Protein AF-A0A2N1PDT5-F1 (afdb_monomer_lite)

Secondary structure (DSSP, 8-state):
-PPP-EEE--TT--HHHHHHHHHHSTT-EEEEEHHHHHHTT--HHHHHHHHTTTEEEEEE-EE-TTS-EE-TTTSSS-HHHHHHHHHHTT--SEEEE--THHHHHHHHGGGT----S--S----HHHHHHHHHHHHHHT--TT----HHHHHHHHHHHHHHHT--

Radius of gyration: 18.69 Å; chains: 1; bounding box: 40×31×58 Å

Structure (mmCIF, N/CA/C/O backbone):
data_AF-A0A2N1PDT5-F1
#
_entry.id   AF-A0A2N1PDT5-F1
#
loop_
_atom_site.group_PDB
_atom_site.id
_atom_site.type_symbol
_atom_site.label_atom_id
_atom_site.label_alt_id
_atom_site.label_comp_id
_atom_site.label_asym_id
_atom_site.label_entity_id
_atom_site.label_seq_id
_atom_site.pdbx_PDB_ins_code
_atom_site.Cartn_x
_atom_site.Cartn_y
_atom_site.Cartn_z
_atom_site.occupancy
_atom_site.B_iso_or_equiv
_atom_site.auth_seq_id
_atom_site.auth_comp_id
_atom_site.auth_asym_id
_atom_site.auth_atom_id
_atom_site.pdbx_PDB_model_num
ATOM 1 N N . LYS A 1 1 ? -23.016 -18.198 16.385 1.00 43.78 1 LYS A N 1
ATOM 2 C CA . LYS A 1 1 ? -21.985 -17.720 15.432 1.00 43.78 1 LYS A CA 1
ATOM 3 C C . LYS A 1 1 ? -22.060 -16.201 15.403 1.00 43.78 1 LYS A C 1
ATOM 5 O O . LYS A 1 1 ? -23.123 -15.692 15.076 1.00 43.78 1 LYS A O 1
ATOM 10 N N . SER A 1 2 ? -21.008 -15.501 15.818 1.00 56.62 2 SER A N 1
ATOM 11 C CA . SER A 1 2 ? -20.867 -14.064 15.566 1.00 56.62 2 SER A CA 1
ATOM 12 C C . SER A 1 2 ? -20.359 -13.880 14.137 1.00 56.62 2 SER A C 1
ATOM 14 O O . SER A 1 2 ? -19.508 -14.645 13.689 1.00 56.62 2 SER A O 1
ATOM 16 N N . PHE A 1 3 ? -20.925 -12.924 13.409 1.00 55.72 3 PHE A N 1
ATOM 17 C CA . PHE A 1 3 ? -20.419 -12.514 12.104 1.00 55.72 3 PHE A CA 1
ATOM 18 C C . PHE A 1 3 ? -19.557 -11.272 12.306 1.00 55.72 3 PHE A C 1
ATOM 20 O O . PHE A 1 3 ? -19.991 -10.341 12.985 1.00 55.72 3 PHE A O 1
ATOM 27 N N . ASP A 1 4 ? -18.365 -11.253 11.715 1.00 67.25 4 ASP A N 1
ATOM 28 C CA . ASP A 1 4 ? -17.518 -10.064 11.704 1.00 67.25 4 ASP A CA 1
ATOM 29 C C . ASP A 1 4 ? -17.881 -9.198 10.496 1.00 67.25 4 ASP A C 1
ATOM 31 O O . ASP A 1 4 ? -17.843 -9.643 9.348 1.00 67.25 4 ASP A O 1
ATOM 35 N N . LEU A 1 5 ? -18.267 -7.948 10.759 1.00 68.75 5 LEU A N 1
ATOM 36 C CA . LEU A 1 5 ? -18.600 -6.976 9.724 1.00 68.75 5 LEU A CA 1
ATOM 37 C C . LEU A 1 5 ? -17.359 -6.147 9.384 1.00 68.75 5 LEU A C 1
ATOM 39 O O . LEU A 1 5 ? -16.941 -5.281 10.157 1.00 68.75 5 LEU A O 1
ATOM 43 N N . ILE A 1 6 ? -16.789 -6.407 8.209 1.00 77.00 6 ILE A N 1
ATOM 44 C CA . ILE A 1 6 ? -15.639 -5.672 7.682 1.00 77.00 6 ILE A CA 1
ATOM 45 C C . ILE A 1 6 ? -16.108 -4.794 6.524 1.00 77.00 6 ILE A C 1
ATOM 47 O O . ILE A 1 6 ? -16.541 -5.284 5.482 1.00 77.00 6 ILE A O 1
ATOM 51 N N . PHE A 1 7 ? -15.987 -3.481 6.685 1.00 75.50 7 PHE A N 1
ATOM 52 C CA . PHE A 1 7 ? -16.288 -2.530 5.627 1.00 75.50 7 PHE A CA 1
ATOM 53 C C . PHE A 1 7 ? -15.097 -2.403 4.680 1.00 75.50 7 PHE A C 1
ATOM 55 O O . PHE A 1 7 ? -13.996 -1.992 5.069 1.00 75.50 7 PHE A O 1
ATOM 62 N N . LYS A 1 8 ? -15.350 -2.673 3.399 1.00 69.38 8 LYS A N 1
ATOM 63 C CA . LYS A 1 8 ? -14.529 -2.118 2.326 1.00 69.38 8 LYS A CA 1
ATOM 64 C C . LYS A 1 8 ? -14.855 -0.629 2.248 1.00 69.38 8 LYS A C 1
ATOM 66 O O . LYS A 1 8 ? -15.991 -0.261 1.958 1.00 69.38 8 LYS A O 1
ATOM 71 N N . VAL A 1 9 ? -13.886 0.219 2.579 1.00 67.56 9 VAL A N 1
ATOM 72 C CA . VAL A 1 9 ? -14.084 1.674 2.581 1.00 67.56 9 VAL A CA 1
ATOM 73 C C . VAL A 1 9 ? -14.510 2.120 1.183 1.00 67.56 9 VAL A C 1
ATOM 75 O O . VAL A 1 9 ? -13.864 1.772 0.194 1.00 67.56 9 VAL A O 1
ATOM 78 N N . ASN A 1 10 ? -15.614 2.865 1.102 1.00 68.69 10 ASN A N 1
ATOM 79 C CA . ASN A 1 10 ? -16.066 3.435 -0.158 1.00 68.69 10 ASN A CA 1
ATOM 80 C C . ASN A 1 10 ? -15.025 4.472 -0.640 1.00 68.69 10 ASN A C 1
ATOM 82 O O . ASN A 1 10 ? -14.581 5.288 0.175 1.00 68.69 10 ASN A O 1
ATOM 86 N N . PRO A 1 11 ? -14.641 4.461 -1.932 1.00 65.75 11 PRO A N 1
ATOM 87 C CA . PRO A 1 11 ? -13.721 5.429 -2.526 1.00 65.75 11 PRO A CA 1
ATOM 88 C C . PRO A 1 11 ? -14.040 6.895 -2.270 1.00 65.75 11 PRO A C 1
ATOM 90 O O . PRO A 1 11 ? -13.123 7.691 -2.387 1.00 65.75 11 PRO A O 1
ATOM 93 N N . ASP A 1 12 ? -15.271 7.252 -1.915 1.00 71.44 12 ASP A N 1
ATOM 94 C CA . ASP A 1 12 ? -15.697 8.631 -1.669 1.00 71.44 12 ASP A CA 1
ATOM 95 C C . ASP A 1 12 ? -15.669 9.019 -0.179 1.00 71.44 12 ASP A C 1
ATOM 97 O O . ASP A 1 12 ? -15.921 10.172 0.191 1.00 71.44 12 ASP A O 1
ATOM 101 N N . TYR A 1 13 ? -15.353 8.079 0.718 1.00 73.94 13 TYR A N 1
ATOM 102 C CA . TYR A 1 13 ? -15.366 8.329 2.157 1.00 73.94 13 TYR A CA 1
ATOM 103 C C . TYR A 1 13 ? -14.127 9.101 2.592 1.00 73.94 13 TYR A C 1
ATOM 105 O O . TYR A 1 13 ? -13.057 8.550 2.855 1.00 73.94 13 TYR A O 1
ATOM 113 N N . LYS A 1 14 ? -14.303 10.413 2.752 1.00 81.38 14 LYS A N 1
ATOM 114 C CA . LYS A 1 14 ? -13.321 11.260 3.433 1.00 81.38 14 LYS A CA 1
ATOM 115 C C . LYS A 1 14 ? -13.078 10.751 4.865 1.00 81.38 14 LYS A C 1
ATOM 117 O O . LYS A 1 14 ? -13.998 10.213 5.485 1.00 81.38 14 LYS A O 1
ATOM 122 N N . PRO A 1 15 ? -11.897 11.005 5.459 1.00 81.56 15 PRO A N 1
ATOM 123 C CA . PRO A 1 15 ? -11.554 10.497 6.793 1.00 81.56 15 PRO A CA 1
ATOM 124 C C . PRO A 1 15 ? -12.569 10.831 7.899 1.00 81.56 15 PRO A C 1
ATOM 126 O O . PRO A 1 15 ? -12.750 10.041 8.821 1.00 81.56 15 PRO A O 1
ATOM 129 N N . GLY A 1 16 ? -13.271 11.967 7.795 1.00 84.94 16 GLY A N 1
ATOM 130 C CA . GLY A 1 16 ? -14.336 12.341 8.733 1.00 84.94 16 GLY A CA 1
ATOM 131 C C . GLY A 1 16 ? -15.545 11.397 8.712 1.00 84.94 16 GLY A C 1
ATOM 132 O O . GLY A 1 16 ? -16.098 11.100 9.767 1.00 84.94 16 GLY A O 1
ATOM 133 N N . VAL A 1 17 ? -15.911 10.859 7.543 1.00 87.12 17 VAL A N 1
ATOM 134 C CA . VAL A 1 17 ? -16.990 9.862 7.413 1.00 87.12 17 VAL A CA 1
ATOM 135 C C . VAL A 1 17 ? -16.584 8.561 8.101 1.00 87.12 17 VAL A C 1
ATOM 137 O O . VAL A 1 17 ? -17.367 7.977 8.841 1.00 87.12 17 VAL A O 1
ATOM 140 N N . ILE A 1 18 ? -15.329 8.143 7.928 1.00 87.56 18 ILE A N 1
ATOM 141 C CA . ILE A 1 18 ? -14.795 6.942 8.580 1.00 87.56 18 ILE A CA 1
ATOM 142 C C . ILE A 1 18 ? -14.807 7.104 10.106 1.00 87.56 18 ILE A C 1
ATOM 144 O O . ILE A 1 18 ? -15.252 6.205 10.815 1.00 87.56 18 ILE A O 1
ATOM 148 N N . ALA A 1 19 ? -14.381 8.265 10.614 1.00 89.06 19 ALA A N 1
ATOM 149 C CA . ALA A 1 19 ? -14.439 8.570 12.043 1.00 89.06 19 ALA A CA 1
ATOM 150 C C . ALA A 1 19 ? -15.878 8.535 12.585 1.00 89.06 19 ALA A C 1
ATOM 152 O O . ALA A 1 19 ? -16.121 7.978 13.655 1.00 89.06 19 ALA A O 1
ATOM 153 N N . TYR A 1 20 ? -16.840 9.079 11.833 1.00 91.19 20 TYR A N 1
ATOM 154 C CA . TYR A 1 20 ? -18.255 9.004 12.185 1.00 91.19 20 TYR A CA 1
ATOM 155 C C . TYR A 1 20 ? -18.738 7.549 12.283 1.00 91.19 20 TYR A C 1
ATOM 157 O O . TYR A 1 20 ? -19.316 7.176 13.300 1.00 91.19 20 TYR A O 1
ATOM 165 N N . LEU A 1 21 ? -18.435 6.703 11.292 1.00 89.12 21 LEU A N 1
ATOM 166 C CA . LEU A 1 21 ? -18.825 5.286 11.305 1.00 89.12 21 LEU A CA 1
ATOM 167 C C . LEU A 1 21 ? -18.213 4.516 12.482 1.00 89.12 21 LEU A C 1
ATOM 169 O O . LEU A 1 21 ? -18.918 3.736 13.119 1.00 89.12 21 LEU A O 1
ATOM 173 N N . ILE A 1 22 ? -16.941 4.770 12.814 1.00 90.00 22 ILE A N 1
ATOM 174 C CA . ILE A 1 22 ? -16.280 4.194 14.001 1.00 90.00 22 ILE A CA 1
ATOM 175 C C . ILE A 1 22 ? -17.040 4.551 15.284 1.00 90.00 22 ILE A C 1
ATOM 177 O O . ILE A 1 22 ? -17.192 3.704 16.163 1.00 90.00 22 ILE A O 1
ATOM 181 N N . ASN A 1 23 ? -17.533 5.787 15.386 1.00 91.25 23 ASN A N 1
ATOM 182 C CA . ASN A 1 23 ? -18.267 6.252 16.561 1.00 91.25 23 ASN A CA 1
ATOM 183 C C . ASN A 1 23 ? -19.694 5.689 16.636 1.00 91.25 23 ASN A C 1
ATOM 185 O O . ASN A 1 23 ? -20.186 5.446 17.735 1.00 91.25 23 ASN A O 1
ATOM 189 N N . GLN A 1 24 ? -20.363 5.502 15.494 1.00 92.69 24 GLN A 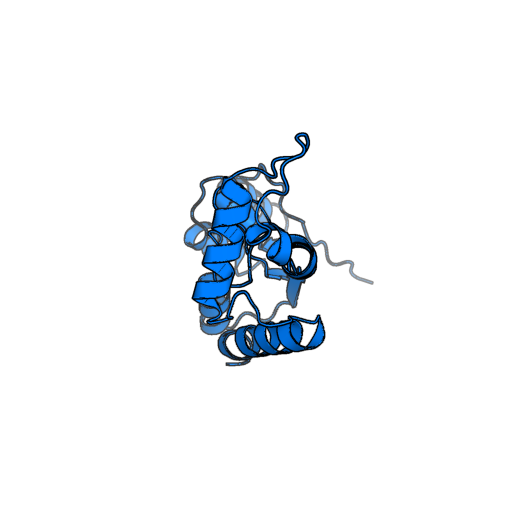N 1
ATOM 190 C CA . GLN A 1 24 ? -21.755 5.037 15.455 1.00 92.69 24 GLN A CA 1
ATOM 191 C C . GLN A 1 24 ? -21.891 3.512 15.535 1.00 92.69 24 GLN A C 1
ATOM 193 O O . GLN A 1 24 ? -22.870 3.011 16.084 1.00 92.69 24 GLN A O 1
ATOM 198 N N . ILE A 1 25 ? -20.928 2.758 14.998 1.00 88.75 25 ILE A N 1
ATOM 199 C CA . ILE A 1 25 ? -21.030 1.302 14.859 1.00 88.75 25 ILE A CA 1
ATOM 200 C C . ILE A 1 25 ? -19.996 0.637 15.770 1.00 88.75 25 ILE A C 1
ATOM 202 O O . ILE A 1 25 ? -18.812 0.532 15.443 1.00 88.75 25 ILE A O 1
ATOM 206 N N . LYS A 1 26 ? -20.442 0.155 16.936 1.00 86.44 26 LYS A N 1
ATOM 207 C CA . LYS A 1 26 ? -19.560 -0.542 17.883 1.00 86.44 26 LYS A CA 1
ATOM 208 C C . LYS A 1 26 ? -18.940 -1.780 17.236 1.00 86.44 26 LYS A C 1
ATOM 210 O O . LYS A 1 26 ? -19.638 -2.601 16.654 1.00 86.44 26 LYS A O 1
ATOM 215 N N . GLY A 1 27 ? -17.624 -1.919 17.381 1.00 85.56 27 GLY A N 1
ATOM 216 C CA . GLY A 1 27 ? -16.883 -3.080 16.882 1.00 85.56 27 GLY A CA 1
ATOM 217 C C . GLY A 1 27 ? -16.656 -3.097 15.369 1.00 85.56 27 GLY A C 1
ATOM 218 O O . GLY A 1 27 ? -16.131 -4.086 14.870 1.00 85.56 27 GLY A O 1
ATOM 219 N N . VAL A 1 28 ? -17.002 -2.026 14.643 1.00 88.38 28 VAL A N 1
ATOM 220 C CA . VAL A 1 28 ? -16.787 -1.963 13.194 1.00 88.38 28 VAL A CA 1
ATOM 221 C C . VAL A 1 28 ? -15.319 -2.174 12.828 1.00 88.38 28 VAL A C 1
ATOM 223 O O . VAL A 1 28 ? -14.414 -1.618 13.465 1.00 88.38 28 VAL A O 1
ATOM 226 N N . LYS A 1 29 ? -15.095 -2.969 11.781 1.00 90.94 29 LYS A N 1
ATOM 227 C CA . LYS A 1 29 ? -13.778 -3.257 11.224 1.00 90.94 29 LYS A CA 1
ATOM 228 C C . LYS A 1 29 ? -13.671 -2.763 9.787 1.00 90.94 29 LYS A C 1
ATOM 230 O O . LYS A 1 29 ? -14.661 -2.722 9.062 1.00 90.94 29 LYS A O 1
ATOM 235 N N . PHE A 1 30 ? -12.465 -2.400 9.369 1.00 90.00 30 PHE A N 1
ATOM 236 C CA . PHE A 1 30 ? -12.189 -1.864 8.040 1.00 90.00 30 PHE A CA 1
ATOM 237 C C . PHE A 1 30 ? -10.988 -2.534 7.389 1.00 90.00 30 PHE A C 1
ATOM 239 O O . PHE A 1 30 ? -10.030 -2.933 8.061 1.00 90.00 30 PHE A O 1
ATOM 246 N N . ILE A 1 31 ? -11.016 -2.545 6.059 1.00 91.19 31 ILE A N 1
ATOM 247 C CA . ILE A 1 31 ? -9.822 -2.737 5.243 1.00 91.19 31 ILE A CA 1
ATOM 248 C C . ILE A 1 31 ? -9.207 -1.362 4.973 1.00 91.19 31 ILE A C 1
ATOM 250 O O . ILE A 1 31 ? -9.856 -0.485 4.401 1.00 91.19 31 ILE A O 1
ATOM 254 N N . PHE A 1 32 ? -7.963 -1.159 5.402 1.00 90.75 32 PHE A N 1
ATOM 255 C CA . PHE A 1 32 ? -7.200 0.040 5.079 1.00 90.75 32 PHE A CA 1
ATOM 256 C C . PHE A 1 32 ? -6.590 -0.079 3.682 1.00 90.75 32 PHE A C 1
ATOM 258 O O . PHE A 1 32 ? -5.904 -1.053 3.384 1.00 90.75 32 PHE A O 1
ATOM 265 N N . ASP A 1 33 ? -6.790 0.941 2.854 1.00 90.31 33 ASP A N 1
ATOM 266 C CA . ASP A 1 33 ? -6.247 1.011 1.502 1.00 90.31 33 ASP A CA 1
ATOM 267 C C . ASP A 1 33 ? -5.536 2.358 1.295 1.00 90.31 33 ASP A C 1
ATOM 269 O O . ASP A 1 33 ? -6.166 3.415 1.214 1.00 90.31 33 ASP A O 1
ATOM 273 N N . ALA A 1 34 ? -4.203 2.327 1.219 1.00 88.69 34 ALA A N 1
ATOM 274 C 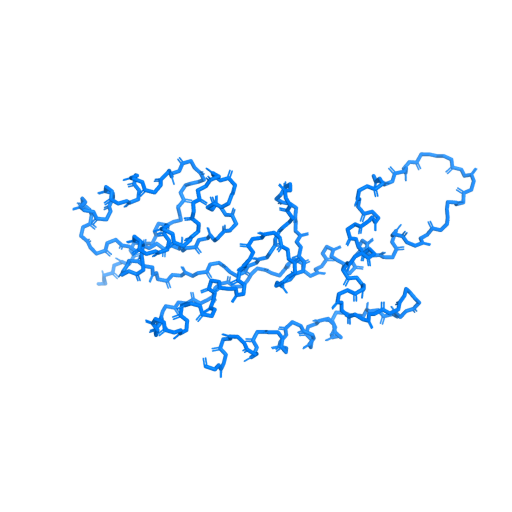CA . ALA A 1 34 ? -3.394 3.528 1.028 1.00 88.69 34 ALA A CA 1
ATOM 275 C C . ALA A 1 34 ? -3.595 4.173 -0.356 1.00 88.69 34 ALA A C 1
ATOM 277 O O . ALA A 1 34 ? -3.558 5.403 -0.463 1.00 88.69 34 ALA A O 1
ATOM 278 N N . GLY A 1 35 ? -3.809 3.364 -1.399 1.00 87.31 35 GLY A N 1
ATOM 279 C CA . GLY A 1 35 ? -4.044 3.840 -2.762 1.00 87.31 35 GLY A CA 1
ATOM 280 C C . GLY A 1 35 ? -5.352 4.617 -2.855 1.00 87.31 35 GLY A C 1
ATOM 281 O O . GLY A 1 35 ? -5.371 5.746 -3.352 1.00 87.31 35 GLY A O 1
ATOM 282 N N . LEU A 1 36 ? -6.409 4.089 -2.237 1.00 86.62 36 LEU A N 1
ATOM 283 C CA . LEU A 1 36 ? -7.707 4.755 -2.143 1.00 86.62 36 LEU A CA 1
ATOM 284 C C . LEU A 1 36 ? -7.618 6.111 -1.431 1.00 86.62 36 LEU A C 1
ATOM 286 O O . LEU A 1 36 ? -8.150 7.116 -1.906 1.00 86.62 36 LEU A O 1
ATOM 290 N N . VAL A 1 37 ? -6.893 6.164 -0.310 1.00 87.44 37 VAL A N 1
ATOM 291 C CA . VAL A 1 37 ? -6.708 7.408 0.450 1.00 87.44 37 VAL A CA 1
ATOM 292 C C . VAL A 1 37 ? -5.965 8.462 -0.377 1.00 87.44 37 VAL A C 1
ATOM 294 O O . VAL A 1 37 ? -6.317 9.645 -0.328 1.00 87.44 37 VAL A O 1
ATOM 297 N N . LYS A 1 38 ? -4.979 8.052 -1.186 1.00 86.75 38 LYS A N 1
ATOM 298 C CA . LYS A 1 38 ? -4.294 8.969 -2.110 1.00 86.75 38 LYS A CA 1
ATOM 299 C C . LYS A 1 38 ? -5.187 9.431 -3.254 1.00 86.75 38 LYS A C 1
ATOM 301 O O . LYS A 1 38 ? -5.148 10.617 -3.581 1.00 86.75 38 LYS A O 1
ATOM 306 N N . LYS A 1 39 ? -6.024 8.552 -3.812 1.00 83.88 39 LYS A N 1
ATOM 307 C CA . LYS A 1 39 ? -7.023 8.913 -4.834 1.00 83.88 39 LYS A CA 1
ATOM 308 C C . LYS A 1 39 ? -7.972 10.006 -4.332 1.00 83.88 39 LYS A C 1
ATOM 310 O O . LYS A 1 39 ? -8.280 10.945 -5.060 1.00 83.88 39 LYS A O 1
ATOM 315 N N . LEU A 1 40 ? -8.335 9.943 -3.053 1.00 84.88 40 LEU A N 1
ATOM 316 C CA . LEU A 1 40 ? -9.131 10.955 -2.353 1.00 84.88 40 LEU A CA 1
ATOM 317 C C . LEU A 1 40 ? -8.391 12.263 -2.028 1.00 84.88 40 LEU A C 1
ATOM 319 O O . LEU A 1 40 ? -8.976 13.156 -1.413 1.00 84.88 40 LEU A O 1
ATOM 323 N N . LYS A 1 41 ? -7.109 12.390 -2.398 1.00 85.81 41 LYS A N 1
ATOM 324 C CA . LYS A 1 41 ? -6.226 13.507 -2.015 1.00 85.81 41 LYS A CA 1
ATOM 325 C C . LYS A 1 41 ? -6.164 13.722 -0.494 1.00 85.81 41 LYS A C 1
ATOM 327 O O . LYS A 1 41 ? -5.967 14.841 -0.025 1.00 85.81 41 LYS A O 1
ATOM 332 N N . ALA A 1 42 ? -6.331 12.652 0.284 1.00 85.75 42 ALA A N 1
ATOM 333 C CA . ALA A 1 42 ? -6.267 12.685 1.737 1.00 85.75 42 ALA A CA 1
ATOM 334 C C . ALA A 1 42 ? -4.894 12.220 2.252 1.00 85.75 42 ALA A C 1
ATOM 336 O O . ALA A 1 42 ? -4.137 11.518 1.580 1.00 85.75 42 ALA A O 1
ATOM 337 N N . SER A 1 43 ? -4.560 12.611 3.484 1.00 86.94 43 SER A N 1
ATOM 338 C CA . SER A 1 43 ? -3.333 12.157 4.143 1.00 86.94 43 SER A CA 1
ATOM 339 C C . SER A 1 43 ? -3.460 10.688 4.556 1.00 86.94 43 SER A C 1
ATOM 341 O O . SER A 1 43 ? -4.263 10.349 5.433 1.00 86.94 43 SER A O 1
ATOM 343 N N . VAL A 1 44 ? -2.627 9.826 3.966 1.00 88.38 44 VAL A N 1
ATOM 344 C CA . VAL A 1 44 ? -2.511 8.396 4.310 1.00 88.38 44 VAL A CA 1
ATOM 345 C C . VAL A 1 44 ? -2.218 8.221 5.799 1.00 88.38 44 VAL A C 1
ATOM 347 O O . VAL A 1 44 ? -2.910 7.474 6.487 1.00 88.38 44 VAL A O 1
ATOM 350 N N . THR A 1 45 ? -1.262 8.983 6.333 1.00 87.12 45 THR A N 1
ATOM 351 C CA . THR A 1 45 ? -0.862 8.925 7.747 1.00 87.12 45 THR A CA 1
ATOM 352 C C . THR A 1 45 ? -1.988 9.326 8.695 1.00 87.12 45 THR A C 1
ATOM 354 O O . THR A 1 45 ? -2.186 8.675 9.724 1.00 87.12 45 THR A O 1
ATOM 357 N N . THR A 1 46 ? -2.727 10.391 8.372 1.00 88.19 46 THR A N 1
ATOM 358 C CA . THR A 1 46 ? -3.850 10.857 9.200 1.00 88.19 46 THR A CA 1
ATOM 359 C C . THR A 1 46 ? -4.988 9.845 9.176 1.00 88.19 46 THR A C 1
ATOM 361 O O . THR A 1 46 ? -5.497 9.472 10.230 1.00 88.19 46 THR A O 1
ATOM 364 N N . THR A 1 47 ? -5.335 9.349 7.989 1.00 89.50 47 THR A N 1
ATOM 365 C CA . THR A 1 47 ? -6.416 8.372 7.812 1.00 89.50 47 THR A CA 1
ATOM 366 C C . THR A 1 47 ? -6.098 7.066 8.531 1.00 89.50 47 THR A C 1
ATOM 368 O O . THR A 1 47 ? -6.918 6.565 9.296 1.00 89.50 47 THR A O 1
ATOM 371 N N . TYR A 1 48 ? -4.867 6.569 8.397 1.00 89.94 48 TYR A N 1
ATOM 372 C CA . TYR A 1 48 ? -4.416 5.393 9.134 1.00 89.94 48 TYR A CA 1
ATOM 373 C C . TYR A 1 48 ? -4.488 5.602 10.655 1.00 89.94 48 TYR A C 1
ATOM 375 O O . TYR A 1 48 ? -4.983 4.730 11.361 1.00 89.94 48 TYR A O 1
ATOM 383 N N . ARG A 1 49 ? -4.072 6.763 11.191 1.00 88.75 49 ARG A N 1
ATOM 384 C CA . ARG A 1 49 ? -4.187 7.038 12.640 1.00 88.75 49 ARG A CA 1
ATOM 385 C C . ARG A 1 49 ? -5.626 6.969 13.151 1.00 88.75 49 ARG A C 1
ATOM 387 O O . ARG A 1 49 ? -5.815 6.496 14.269 1.00 88.75 49 ARG A O 1
ATOM 394 N N . ILE A 1 50 ? -6.591 7.448 12.365 1.00 90.00 50 ILE A N 1
ATOM 395 C CA . ILE A 1 50 ? -8.023 7.383 12.695 1.00 90.00 50 ILE A CA 1
ATOM 396 C C . ILE A 1 50 ? -8.484 5.922 12.707 1.00 90.00 50 ILE A C 1
ATOM 398 O O . ILE A 1 50 ? -9.153 5.491 13.640 1.00 90.00 50 ILE A O 1
ATOM 402 N N . MET A 1 51 ? -8.079 5.150 11.698 1.00 90.44 51 MET A N 1
ATOM 403 C CA . MET A 1 51 ? -8.577 3.792 11.479 1.00 90.44 51 MET A CA 1
ATOM 404 C C . MET A 1 51 ? -7.868 2.709 12.290 1.00 90.44 51 MET A C 1
ATOM 406 O O . MET A 1 51 ? -8.460 1.661 12.502 1.00 90.44 51 MET A O 1
ATOM 410 N N . LYS A 1 52 ? -6.633 2.928 12.762 1.00 90.44 52 LYS A N 1
ATOM 411 C CA . LYS A 1 52 ? -5.727 1.854 13.220 1.00 90.44 52 LYS A CA 1
ATOM 412 C C . LYS A 1 52 ? -6.302 0.885 14.259 1.00 90.44 52 LYS A C 1
ATOM 414 O O . LYS A 1 52 ? -5.905 -0.271 14.279 1.00 90.44 52 LYS A O 1
ATOM 419 N N . LYS A 1 53 ? -7.208 1.337 15.136 1.00 91.44 53 LYS A N 1
ATOM 420 C CA . LYS A 1 53 ? -7.848 0.484 16.161 1.00 91.44 53 LYS A CA 1
ATOM 421 C C . LYS A 1 53 ? -8.980 -0.385 15.594 1.00 91.44 53 LYS A C 1
ATOM 423 O O . LYS A 1 53 ? -9.362 -1.378 16.203 1.00 91.44 53 LYS A O 1
ATOM 428 N N . ASN A 1 54 ? -9.493 -0.005 14.433 1.00 92.50 54 ASN A N 1
ATOM 429 C CA . ASN A 1 54 ? -10.599 -0.620 13.715 1.00 92.50 54 ASN A CA 1
ATOM 430 C C . ASN A 1 54 ? -10.137 -1.234 12.381 1.00 92.50 54 ASN A C 1
ATOM 432 O O . ASN A 1 54 ? -10.967 -1.685 11.603 1.00 92.50 54 ASN A O 1
ATOM 436 N N . THR A 1 55 ? -8.837 -1.259 12.084 1.00 91.75 55 THR A N 1
ATOM 437 C CA . THR A 1 55 ? -8.297 -1.918 10.890 1.00 91.75 55 THR A CA 1
ATOM 438 C C . THR A 1 55 ? -8.118 -3.411 11.159 1.00 91.75 55 THR A C 1
ATOM 440 O O . THR A 1 55 ? -7.436 -3.783 12.110 1.00 91.75 55 THR A O 1
ATOM 443 N N . GLU A 1 56 ? -8.715 -4.247 10.312 1.00 92.62 56 GLU A N 1
ATOM 444 C CA . GLU A 1 56 ? -8.600 -5.717 10.357 1.00 92.62 56 GLU A CA 1
ATOM 445 C C . GLU A 1 56 ? -7.849 -6.273 9.143 1.00 92.62 56 GLU A C 1
ATOM 447 O O . GLU A 1 56 ? -7.200 -7.314 9.220 1.00 92.62 56 GLU A O 1
ATOM 452 N N . GLY A 1 57 ? -7.915 -5.557 8.019 1.00 91.19 57 GLY A N 1
ATOM 453 C CA . GLY A 1 57 ? -7.193 -5.871 6.795 1.00 91.19 57 GLY A CA 1
ATOM 454 C C . GLY A 1 57 ? -6.447 -4.652 6.266 1.00 91.19 57 GLY A C 1
ATOM 455 O O . GLY A 1 57 ? -6.875 -3.516 6.467 1.00 91.19 57 GLY A O 1
ATOM 456 N N . VAL A 1 58 ? -5.347 -4.873 5.556 1.00 91.00 58 VAL A N 1
ATOM 457 C CA . VAL A 1 58 ? -4.604 -3.821 4.853 1.00 91.00 58 VAL A CA 1
ATOM 458 C C . VAL A 1 58 ? -4.349 -4.280 3.432 1.00 91.00 58 VAL A C 1
ATOM 460 O O . VAL A 1 58 ? -3.711 -5.311 3.239 1.00 91.00 58 VAL A O 1
ATOM 463 N N . MET A 1 59 ? -4.806 -3.507 2.450 1.00 91.00 59 MET A N 1
ATOM 464 C CA . MET A 1 59 ? -4.452 -3.732 1.053 1.00 91.00 59 MET A CA 1
ATOM 465 C C . MET A 1 59 ? -2.993 -3.344 0.829 1.00 91.00 59 MET A C 1
ATOM 467 O O . MET A 1 59 ? -2.596 -2.206 1.090 1.00 91.00 59 MET A O 1
ATOM 471 N N . ILE A 1 60 ? -2.206 -4.289 0.331 1.00 89.50 60 ILE A N 1
ATOM 472 C CA . ILE A 1 60 ? -0.828 -4.094 -0.090 1.00 89.50 60 ILE A CA 1
ATOM 473 C C . ILE A 1 60 ? -0.794 -4.153 -1.612 1.00 89.50 60 ILE A C 1
ATOM 475 O O . ILE A 1 60 ? -0.843 -5.226 -2.199 1.00 89.50 60 ILE A O 1
ATOM 479 N N . TYR A 1 61 ? -0.687 -2.989 -2.237 1.00 89.25 61 TYR A N 1
ATOM 480 C CA . TYR A 1 61 ? -0.383 -2.825 -3.653 1.00 89.25 61 TYR A CA 1
ATOM 481 C C . TYR A 1 61 ? 0.222 -1.444 -3.863 1.00 89.25 61 TYR A C 1
ATOM 483 O O . TYR A 1 61 ? 0.172 -0.591 -2.973 1.00 89.25 61 TYR A O 1
ATOM 491 N N . ASP A 1 62 ? 0.794 -1.220 -5.039 1.00 89.06 62 ASP A N 1
ATOM 492 C CA . ASP A 1 62 ? 1.256 0.099 -5.435 1.00 89.06 62 ASP A CA 1
ATOM 493 C C . ASP A 1 62 ? 0.662 0.505 -6.781 1.00 89.06 62 ASP A C 1
ATOM 495 O O . ASP A 1 62 ? 0.272 -0.334 -7.596 1.00 89.06 62 ASP A O 1
ATOM 499 N N . ALA A 1 63 ? 0.576 1.811 -6.980 1.00 88.31 63 ALA A N 1
ATOM 500 C CA . ALA A 1 63 ? -0.017 2.442 -8.146 1.00 88.31 63 ALA A CA 1
ATOM 501 C C . ALA A 1 63 ? 0.691 3.768 -8.428 1.00 88.31 63 ALA A C 1
ATOM 503 O O . ALA A 1 63 ? 1.262 4.371 -7.518 1.00 88.31 63 ALA A O 1
ATOM 504 N N . ASP A 1 64 ? 0.681 4.233 -9.671 1.00 87.62 64 ASP A N 1
ATOM 505 C CA . ASP A 1 64 ? 1.266 5.516 -10.049 1.00 87.62 64 ASP A CA 1
ATOM 506 C C . ASP A 1 64 ? 0.352 6.714 -9.695 1.00 87.62 64 ASP A C 1
ATOM 508 O O . ASP A 1 64 ? -0.646 6.591 -8.982 1.00 87.62 64 ASP A O 1
ATOM 512 N N . LYS A 1 65 ? 0.703 7.918 -10.166 1.00 85.88 65 LYS A N 1
ATOM 513 C CA . LYS A 1 65 ? -0.085 9.141 -9.908 1.00 85.88 65 LYS A CA 1
ATOM 514 C C . LYS A 1 65 ? -1.466 9.139 -10.579 1.00 85.88 65 LYS A C 1
ATOM 516 O O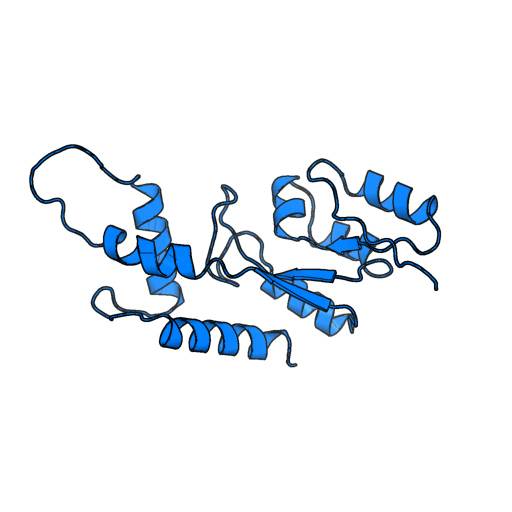 . LYS A 1 65 ? -2.318 9.924 -10.172 1.00 85.88 65 LYS A O 1
ATOM 521 N N . ASN A 1 66 ? -1.665 8.299 -11.591 1.00 84.88 66 ASN A N 1
ATOM 522 C CA . ASN A 1 66 ? -2.917 8.141 -12.324 1.00 84.88 66 ASN A CA 1
ATOM 523 C C . ASN A 1 66 ? -3.740 6.958 -11.801 1.00 84.88 66 ASN A C 1
ATOM 525 O O . ASN A 1 66 ? -4.790 6.672 -12.363 1.00 84.88 66 ASN A O 1
ATOM 529 N N . ASN A 1 67 ? -3.300 6.320 -10.706 1.00 80.62 67 ASN A N 1
ATOM 530 C CA . ASN A 1 67 ? -3.904 5.117 -10.140 1.00 80.62 67 ASN A CA 1
ATOM 531 C C . ASN A 1 67 ? -3.730 3.867 -11.024 1.00 80.62 67 ASN A C 1
ATOM 533 O O . ASN A 1 67 ? -4.479 2.904 -10.870 1.00 80.62 67 ASN A O 1
ATOM 537 N N . GLU A 1 68 ? -2.727 3.863 -11.904 1.00 85.19 68 GLU A N 1
ATOM 538 C CA . GLU A 1 68 ? -2.380 2.685 -12.695 1.00 85.19 68 GLU A CA 1
ATOM 539 C C . GLU A 1 68 ? -1.496 1.726 -11.886 1.00 85.19 68 GLU A C 1
ATOM 541 O O . GL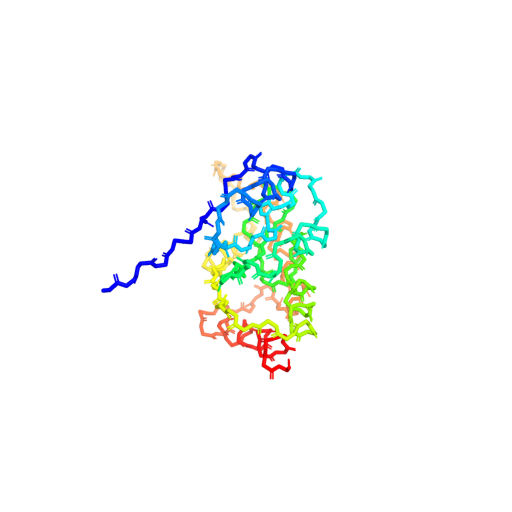U A 1 68 ? -0.597 2.197 -11.179 1.00 85.19 68 GLU A O 1
ATOM 546 N N . PRO A 1 69 ? -1.688 0.399 -12.016 1.00 85.38 69 PRO A N 1
ATOM 547 C CA . PRO A 1 69 ? -0.868 -0.635 -11.387 1.00 85.38 69 PRO A CA 1
ATOM 548 C C . PRO A 1 69 ? 0.635 -0.340 -11.422 1.00 85.38 69 PRO A C 1
ATOM 550 O O . PRO A 1 69 ? 1.192 -0.053 -12.482 1.00 85.38 69 PRO A O 1
ATOM 553 N N . TYR A 1 70 ? 1.322 -0.417 -10.281 1.00 87.81 70 TYR A N 1
ATOM 554 C CA . TYR A 1 70 ? 2.768 -0.200 -10.198 1.00 87.81 70 TYR A CA 1
ATOM 555 C C . TYR A 1 70 ? 3.450 -1.269 -9.343 1.00 87.81 70 TYR A C 1
ATOM 557 O O . TYR A 1 70 ? 2.818 -1.925 -8.515 1.00 87.81 70 TYR A O 1
ATOM 565 N N . LEU A 1 71 ? 4.761 -1.439 -9.539 1.00 86.44 71 LEU A N 1
ATOM 566 C CA . LEU A 1 71 ? 5.547 -2.380 -8.752 1.00 86.44 71 LEU A CA 1
ATOM 567 C C . LEU A 1 71 ? 5.491 -2.042 -7.264 1.00 86.44 71 LEU A C 1
ATOM 569 O O . LEU A 1 71 ? 5.660 -0.881 -6.872 1.00 86.44 71 LEU A O 1
ATOM 573 N N . LEU A 1 72 ? 5.321 -3.083 -6.448 1.00 87.12 72 LEU A N 1
ATOM 574 C CA . LEU A 1 72 ? 5.205 -2.937 -5.008 1.00 87.12 72 LEU A CA 1
ATOM 575 C C . LEU A 1 72 ? 6.405 -2.187 -4.415 1.00 87.12 72 LEU A C 1
ATOM 577 O O . LEU A 1 72 ? 7.545 -2.639 -4.506 1.00 87.12 72 LEU A O 1
ATOM 581 N N . GLY A 1 73 ? 6.127 -1.054 -3.770 1.00 85.38 73 GLY A N 1
ATOM 582 C CA . GLY A 1 73 ? 7.116 -0.250 -3.059 1.00 85.38 73 GLY A CA 1
ATOM 583 C C . GLY A 1 73 ? 7.876 0.768 -3.885 1.00 85.38 73 GLY A C 1
ATOM 584 O O . GLY A 1 73 ? 8.760 1.439 -3.351 1.00 85.38 73 GLY A O 1
ATOM 585 N N . TYR A 1 74 ? 7.491 0.924 -5.144 1.00 86.12 74 TYR A N 1
ATOM 586 C CA . TYR A 1 74 ? 8.086 1.880 -6.064 1.00 86.12 74 TYR A CA 1
ATOM 587 C C . TYR A 1 74 ? 7.080 2.864 -6.660 1.00 86.12 74 TYR A C 1
ATOM 589 O O . TYR A 1 74 ? 7.469 3.762 -7.413 1.00 86.12 74 TYR A O 1
ATOM 597 N N . GLY A 1 75 ? 5.796 2.690 -6.365 1.00 87.38 75 GLY A N 1
ATOM 598 C CA . GLY A 1 75 ? 4.742 3.539 -6.887 1.00 87.38 75 GLY A CA 1
ATOM 599 C C . GLY A 1 75 ? 4.472 4.751 -6.003 1.00 87.38 75 GLY A C 1
ATOM 600 O O . GLY A 1 75 ? 5.166 5.070 -5.034 1.00 87.38 75 GLY A O 1
ATOM 601 N N . TYR A 1 76 ? 3.443 5.485 -6.396 1.00 88.56 76 TYR A N 1
ATOM 602 C CA . TYR A 1 76 ? 2.996 6.696 -5.738 1.00 88.56 76 TYR A CA 1
ATOM 603 C C . TYR A 1 76 ? 2.237 6.419 -4.441 1.00 88.56 76 TYR A C 1
ATOM 605 O O . TYR A 1 76 ? 2.176 7.324 -3.614 1.00 88.56 76 TYR A O 1
ATOM 613 N N . THR A 1 77 ? 1.688 5.225 -4.196 1.00 88.19 77 THR A N 1
ATOM 614 C CA . THR A 1 77 ? 0.897 4.958 -2.974 1.00 88.19 77 THR A CA 1
ATOM 615 C C . THR A 1 77 ? 1.747 5.034 -1.706 1.00 88.19 77 THR A C 1
ATOM 617 O O . THR A 1 77 ? 1.251 5.449 -0.659 1.00 88.19 77 THR A O 1
ATOM 620 N N . GLY A 1 78 ? 3.047 4.725 -1.797 1.00 87.06 78 GLY A N 1
ATOM 621 C CA . GLY A 1 78 ? 3.952 4.707 -0.646 1.00 87.06 78 GLY A CA 1
ATOM 622 C C . GLY A 1 78 ? 3.640 3.578 0.341 1.00 87.06 78 GLY A C 1
ATOM 623 O O . GLY A 1 78 ? 3.919 3.704 1.534 1.00 87.06 78 GLY A O 1
ATOM 624 N N . ILE A 1 79 ? 3.056 2.476 -0.137 1.00 89.19 79 ILE A N 1
ATOM 625 C CA . ILE A 1 79 ? 2.567 1.374 0.699 1.00 89.19 79 ILE A CA 1
ATOM 626 C C . ILE A 1 79 ? 3.633 0.793 1.639 1.00 89.19 79 ILE A C 1
ATOM 628 O O . ILE A 1 79 ? 3.334 0.468 2.783 1.00 89.19 79 ILE A O 1
ATOM 632 N N . MET A 1 80 ? 4.906 0.749 1.235 1.00 88.31 80 MET A N 1
ATOM 633 C CA . MET A 1 80 ? 5.975 0.232 2.104 1.00 88.31 80 MET A CA 1
ATOM 634 C C . MET A 1 80 ? 6.204 1.113 3.335 1.00 88.31 80 MET A C 1
ATOM 636 O O . MET A 1 80 ? 6.579 0.610 4.390 1.00 88.31 80 MET A O 1
ATOM 640 N N . GLU A 1 81 ? 5.990 2.427 3.236 1.00 88.00 81 GLU A N 1
ATOM 641 C CA . GLU A 1 81 ? 6.052 3.317 4.399 1.00 88.00 81 GLU A CA 1
ATOM 642 C C . GLU A 1 81 ? 4.895 3.040 5.364 1.00 88.00 81 GLU A C 1
ATOM 644 O O . GLU A 1 81 ? 5.099 2.980 6.580 1.00 88.00 81 GLU A O 1
ATOM 649 N N . VAL A 1 82 ? 3.701 2.804 4.814 1.00 89.44 82 VAL A N 1
ATOM 650 C CA . VAL A 1 82 ? 2.507 2.430 5.577 1.00 89.44 82 VAL A CA 1
ATOM 651 C C . VAL A 1 82 ? 2.736 1.119 6.322 1.00 89.44 82 VAL A C 1
ATOM 653 O O . VAL A 1 82 ? 2.557 1.085 7.537 1.00 89.44 82 VAL A O 1
ATOM 656 N N . VAL A 1 83 ? 3.205 0.073 5.635 1.00 90.06 83 VAL A N 1
ATOM 657 C CA . VAL A 1 83 ? 3.467 -1.235 6.255 1.00 90.06 83 VAL A CA 1
ATOM 658 C C . VAL A 1 83 ? 4.547 -1.121 7.335 1.00 90.06 83 VAL A C 1
ATOM 660 O O . VAL A 1 83 ? 4.340 -1.588 8.450 1.00 90.06 83 VAL A O 1
ATOM 663 N N . ARG A 1 84 ? 5.650 -0.390 7.094 1.00 89.75 84 ARG A N 1
ATOM 664 C CA . ARG A 1 84 ? 6.656 -0.125 8.148 1.00 89.75 84 ARG A CA 1
ATOM 665 C C . ARG A 1 84 ? 6.046 0.567 9.365 1.00 89.75 84 ARG A C 1
ATOM 667 O O . ARG A 1 84 ? 6.419 0.275 10.499 1.00 89.75 84 ARG A O 1
ATOM 674 N N . LYS A 1 85 ? 5.126 1.512 9.152 1.00 90.00 85 LYS A N 1
ATOM 675 C CA . LYS A 1 85 ? 4.421 2.188 10.245 1.00 90.00 85 LYS A CA 1
ATOM 676 C C . LYS A 1 85 ? 3.507 1.227 11.004 1.00 90.00 85 LYS A C 1
ATOM 678 O O . LYS A 1 85 ? 3.503 1.278 12.229 1.00 90.00 85 LYS A O 1
ATOM 683 N N . MET A 1 86 ? 2.789 0.359 10.303 1.00 91.00 86 MET A N 1
ATOM 684 C CA . MET A 1 86 ? 1.936 -0.670 10.899 1.00 91.00 86 MET A CA 1
ATOM 685 C C . MET A 1 86 ? 2.738 -1.678 11.722 1.00 91.00 86 MET A C 1
ATOM 687 O O . MET A 1 86 ? 2.347 -1.970 12.851 1.00 91.00 86 MET A O 1
ATOM 691 N N . ASN A 1 87 ? 3.897 -2.122 11.229 1.00 89.12 87 ASN A N 1
ATOM 692 C CA . ASN A 1 87 ? 4.806 -2.983 11.989 1.00 89.12 87 ASN A CA 1
ATOM 693 C C . ASN A 1 87 ? 5.293 -2.300 13.274 1.00 89.12 87 ASN A C 1
ATOM 695 O O . ASN A 1 87 ? 5.211 -2.892 14.349 1.00 89.12 87 ASN A O 1
ATOM 699 N N . ARG A 1 88 ? 5.711 -1.024 13.208 1.00 90.44 88 ARG A N 1
ATOM 700 C CA . ARG A 1 88 ? 6.063 -0.243 14.416 1.00 90.44 88 ARG A CA 1
ATOM 701 C C . ARG A 1 88 ? 4.901 -0.130 15.401 1.00 90.44 88 ARG A C 1
ATOM 703 O O . ARG A 1 88 ? 5.110 -0.213 16.607 1.00 90.44 88 ARG A O 1
ATOM 710 N N . ASP A 1 89 ? 3.688 0.036 14.886 1.00 91.44 89 ASP A N 1
ATOM 711 C CA . ASP A 1 89 ? 2.462 0.109 15.682 1.00 91.44 89 ASP A CA 1
ATOM 712 C C . ASP A 1 89 ? 1.964 -1.287 16.134 1.00 91.44 89 ASP A C 1
ATOM 714 O O . ASP A 1 89 ? 0.907 -1.383 16.759 1.00 91.44 89 ASP A O 1
ATOM 718 N N . LYS A 1 90 ? 2.728 -2.359 15.861 1.00 91.06 90 LYS A N 1
ATOM 719 C CA . LYS A 1 90 ? 2.438 -3.763 16.204 1.00 91.06 90 LYS A CA 1
ATOM 720 C C . LYS A 1 90 ? 1.087 -4.254 15.677 1.00 91.06 90 LYS A C 1
ATOM 722 O O . LYS A 1 90 ? 0.395 -5.000 16.370 1.00 91.06 90 LYS A O 1
ATOM 727 N N . TYR A 1 91 ? 0.718 -3.839 14.466 1.00 91.50 91 TYR A N 1
ATOM 728 C CA . TYR A 1 91 ? -0.496 -4.290 13.786 1.00 91.50 91 TYR A CA 1
ATOM 729 C C . TYR A 1 91 ? -0.605 -5.828 13.769 1.00 91.50 91 TYR A C 1
ATOM 731 O O . TYR A 1 91 ? 0.391 -6.526 13.577 1.00 91.50 91 TYR A O 1
ATOM 739 N N . LYS A 1 92 ? -1.815 -6.349 14.017 1.00 89.69 92 LYS A N 1
ATOM 740 C CA . LYS A 1 92 ? -2.106 -7.792 14.156 1.00 89.69 92 LYS A CA 1
ATOM 741 C C . LYS A 1 92 ? -3.138 -8.328 13.166 1.00 89.69 92 LYS A C 1
ATOM 743 O O . LYS A 1 92 ? -3.424 -9.518 13.204 1.00 89.69 92 LYS A O 1
ATOM 748 N N . GLY A 1 93 ? -3.708 -7.464 12.331 1.00 90.44 93 GLY A N 1
ATOM 749 C CA . GLY A 1 93 ? -4.668 -7.893 11.322 1.00 90.44 93 GLY A CA 1
ATOM 750 C C . GLY A 1 93 ? -3.983 -8.506 10.101 1.00 90.44 93 GLY A C 1
ATOM 751 O O . GLY A 1 93 ? -2.779 -8.764 10.081 1.00 90.44 93 GLY A O 1
ATOM 752 N N . THR A 1 94 ? -4.765 -8.706 9.049 1.00 90.69 94 THR A N 1
ATOM 753 C CA . THR A 1 94 ? -4.325 -9.386 7.830 1.00 90.69 94 THR A CA 1
ATOM 754 C C . THR A 1 94 ? -3.727 -8.403 6.826 1.00 90.69 94 THR A C 1
ATOM 756 O O . THR A 1 94 ? -4.233 -7.294 6.641 1.00 90.69 94 THR A O 1
ATOM 759 N N . TYR A 1 95 ? -2.662 -8.822 6.148 1.00 89.88 95 TYR A N 1
ATOM 760 C CA . TYR A 1 95 ? -2.147 -8.158 4.955 1.00 89.88 95 TYR A CA 1
ATOM 761 C C . TYR A 1 95 ? -2.743 -8.830 3.714 1.00 89.88 95 TYR A C 1
ATOM 763 O O . TYR A 1 95 ? -2.591 -10.034 3.526 1.00 89.88 95 TYR A O 1
ATOM 771 N N . ILE A 1 96 ? -3.439 -8.055 2.886 1.00 89.81 96 ILE A N 1
ATOM 772 C CA . ILE A 1 96 ? -4.116 -8.513 1.672 1.00 89.81 96 ILE A CA 1
ATOM 773 C C . ILE A 1 96 ? -3.301 -8.007 0.493 1.00 89.81 96 ILE A C 1
ATOM 775 O O . ILE A 1 96 ? -3.305 -6.817 0.189 1.00 89.81 96 ILE A O 1
ATOM 779 N N . LEU A 1 97 ? -2.553 -8.902 -0.131 1.00 86.12 97 LEU A N 1
ATOM 780 C CA . LEU A 1 97 ? -1.632 -8.557 -1.200 1.00 86.12 97 LEU A CA 1
ATOM 781 C C . LEU A 1 97 ? -2.326 -8.648 -2.556 1.00 86.12 97 LEU A C 1
ATOM 783 O O . LEU A 1 97 ? -2.856 -9.701 -2.903 1.00 86.12 97 LEU A O 1
ATOM 787 N N . ASP A 1 98 ? -2.281 -7.557 -3.314 1.00 80.00 98 ASP A N 1
ATOM 788 C CA . ASP A 1 98 ? -2.727 -7.515 -4.702 1.00 80.00 98 ASP A CA 1
ATOM 789 C C . ASP A 1 98 ? -1.506 -7.313 -5.612 1.00 80.00 98 ASP A C 1
ATOM 791 O O . ASP A 1 98 ? -0.791 -6.305 -5.543 1.00 80.00 98 ASP A O 1
ATOM 795 N N . PHE A 1 99 ? -1.201 -8.346 -6.399 1.00 72.69 99 PHE A N 1
ATOM 796 C CA . PHE A 1 99 ? -0.018 -8.384 -7.244 1.00 72.69 99 PHE A CA 1
ATOM 797 C C . PHE A 1 99 ? -0.320 -7.788 -8.614 1.00 72.69 99 PHE A C 1
ATOM 799 O O . PHE A 1 99 ? -0.746 -8.478 -9.536 1.00 72.69 99 PHE A O 1
ATOM 806 N N . ASN A 1 100 ? 0.110 -6.548 -8.802 1.00 73.62 100 ASN A N 1
ATOM 807 C CA . ASN A 1 100 ? 0.198 -5.896 -10.112 1.00 73.62 100 ASN A CA 1
ATOM 808 C C . ASN A 1 100 ? 1.352 -6.434 -10.985 1.00 73.62 100 ASN A C 1
ATOM 810 O O . ASN A 1 100 ? 1.919 -5.726 -11.817 1.00 73.62 100 ASN A O 1
ATOM 814 N N . LEU A 1 101 ? 1.753 -7.687 -10.756 1.00 78.38 101 LEU A N 1
ATOM 815 C CA . LEU A 1 101 ? 2.949 -8.273 -11.338 1.00 78.38 101 LEU A CA 1
ATOM 816 C C . LEU A 1 101 ? 2.738 -8.717 -12.788 1.00 78.38 101 LEU A C 1
ATOM 818 O O . LEU A 1 101 ? 3.636 -8.552 -13.612 1.00 78.38 101 LEU A O 1
ATOM 822 N N . MET A 1 102 ? 1.563 -9.267 -13.092 1.00 77.88 102 MET A N 1
ATOM 823 C CA . MET A 1 102 ? 1.260 -9.767 -14.435 1.00 77.88 102 MET A CA 1
ATOM 824 C C . MET A 1 102 ? 1.256 -8.633 -15.459 1.00 77.88 102 MET A C 1
ATOM 826 O O . MET A 1 102 ? 1.910 -8.766 -16.488 1.00 77.88 102 MET A O 1
ATOM 830 N N . ASP A 1 103 ? 0.662 -7.480 -15.119 1.00 80.62 103 ASP A N 1
ATOM 831 C CA . ASP A 1 103 ? 0.697 -6.285 -15.976 1.00 80.62 103 ASP A CA 1
ATOM 832 C C . ASP A 1 103 ? 2.133 -5.896 -16.350 1.00 80.62 103 ASP A C 1
ATOM 834 O O . ASP A 1 103 ? 2.435 -5.608 -17.506 1.00 80.62 103 ASP A O 1
ATOM 838 N N . TYR A 1 104 ? 3.049 -5.926 -15.379 1.00 84.88 104 TYR A N 1
ATOM 839 C CA . TYR A 1 104 ? 4.453 -5.627 -15.632 1.00 84.88 104 TYR A CA 1
ATOM 840 C C . TYR A 1 104 ? 5.096 -6.652 -16.574 1.00 84.88 104 TYR A C 1
ATOM 842 O O . TYR A 1 104 ? 5.704 -6.255 -17.564 1.00 84.88 104 TYR A O 1
ATOM 850 N N . ILE A 1 105 ? 4.950 -7.953 -16.307 1.00 81.94 105 ILE A N 1
ATOM 851 C CA . ILE A 1 105 ? 5.566 -9.010 -17.127 1.00 81.94 105 ILE A CA 1
ATOM 852 C C . ILE A 1 105 ? 5.049 -8.958 -18.573 1.00 81.94 105 ILE A C 1
ATOM 854 O O . ILE A 1 105 ? 5.843 -9.008 -19.514 1.00 81.94 105 ILE A O 1
ATOM 858 N N . GLU A 1 106 ? 3.736 -8.813 -18.754 1.00 81.69 106 GLU A N 1
ATOM 859 C CA . GLU A 1 106 ? 3.083 -8.829 -20.067 1.00 81.69 106 GLU A CA 1
ATOM 860 C C . GLU A 1 106 ? 3.429 -7.594 -20.905 1.00 81.69 106 GLU A C 1
ATOM 862 O O . GLU A 1 106 ? 3.624 -7.686 -22.121 1.00 81.69 106 GLU A O 1
ATOM 867 N N . ASN A 1 107 ? 3.545 -6.427 -20.267 1.00 81.75 107 ASN A N 1
ATOM 868 C CA . ASN A 1 107 ? 3.665 -5.159 -20.979 1.00 81.75 107 ASN A CA 1
ATOM 869 C C . ASN A 1 107 ? 5.090 -4.587 -21.013 1.00 81.75 107 ASN A C 1
ATOM 871 O O . ASN A 1 107 ? 5.375 -3.764 -21.890 1.00 81.75 107 ASN A O 1
ATOM 875 N N . ARG A 1 108 ? 6.016 -5.045 -20.157 1.00 82.88 108 ARG A N 1
ATOM 876 C CA . ARG A 1 108 ? 7.407 -4.550 -20.098 1.00 82.88 108 ARG A CA 1
ATOM 877 C C . ARG A 1 108 ? 8.119 -4.608 -21.446 1.00 82.88 108 ARG A C 1
ATOM 879 O O . ARG A 1 108 ? 8.721 -3.622 -21.863 1.00 82.88 108 ARG A O 1
ATOM 886 N N . SER A 1 109 ? 8.045 -5.739 -22.148 1.00 76.44 109 SER A N 1
ATOM 887 C CA . SER A 1 109 ? 8.761 -5.937 -23.420 1.00 76.44 109 SER A CA 1
ATOM 888 C C . SER A 1 109 ? 8.340 -4.920 -24.490 1.00 76.44 109 SER A C 1
ATOM 890 O O . SER A 1 109 ? 9.165 -4.462 -25.283 1.00 76.44 109 SER A O 1
ATOM 892 N N . SER A 1 110 ? 7.075 -4.484 -24.459 1.00 73.56 110 SER A N 1
ATOM 893 C CA . SER A 1 110 ? 6.536 -3.477 -25.380 1.00 73.56 110 SER A CA 1
ATOM 894 C C . SER A 1 110 ? 7.158 -2.084 -25.205 1.00 73.56 110 SER A C 1
ATOM 896 O O . SER A 1 110 ? 7.118 -1.275 -26.136 1.00 73.56 110 SER A O 1
ATOM 898 N N . ALA A 1 111 ? 7.805 -1.809 -24.066 1.00 74.00 111 ALA A N 1
ATOM 899 C CA . ALA A 1 111 ? 8.529 -0.560 -23.842 1.00 74.00 111 ALA A CA 1
ATOM 900 C C . ALA A 1 111 ? 9.789 -0.432 -24.715 1.00 74.00 111 ALA A C 1
ATOM 902 O O . ALA A 1 111 ? 10.156 0.680 -25.097 1.00 74.00 111 ALA A O 1
ATOM 903 N N . TYR A 1 112 ? 10.405 -1.561 -25.079 1.00 72.31 112 TYR A N 1
ATOM 904 C CA . TYR A 1 112 ? 11.688 -1.616 -25.789 1.00 72.31 112 TYR A CA 1
ATOM 905 C C . TYR A 1 112 ? 11.575 -2.050 -27.253 1.00 72.31 112 TYR A C 1
ATOM 907 O O . TYR A 1 112 ? 12.561 -1.997 -27.991 1.00 72.31 112 TYR A O 1
ATOM 915 N N . GLN A 1 113 ? 10.382 -2.445 -27.710 1.00 65.81 113 GLN A N 1
ATOM 916 C CA . GLN A 1 113 ? 10.160 -2.746 -29.121 1.00 65.81 113 GLN A CA 1
ATOM 917 C C . GLN A 1 113 ? 10.387 -1.484 -29.972 1.00 65.81 113 GLN A C 1
ATOM 919 O O . GLN A 1 113 ? 9.671 -0.482 -29.853 1.00 65.81 113 GLN A O 1
ATOM 924 N N . LYS A 1 114 ? 11.398 -1.532 -30.852 1.00 56.06 114 LYS A N 1
ATOM 925 C CA . LYS A 1 114 ? 11.581 -0.540 -31.919 1.00 56.06 114 LYS A CA 1
ATOM 926 C C . LYS A 1 114 ? 10.397 -0.656 -32.877 1.00 56.06 114 LYS A C 1
ATOM 928 O O . LYS A 1 114 ? 10.096 -1.753 -33.339 1.00 56.06 114 LYS A O 1
ATOM 933 N N . HIS A 1 115 ? 9.735 0.464 -33.166 1.00 54.31 115 HIS A N 1
ATOM 934 C CA . HIS A 1 115 ? 8.628 0.508 -34.120 1.00 54.31 115 HIS A CA 1
ATOM 935 C C . HIS A 1 115 ? 9.084 -0.082 -35.461 1.00 54.31 115 HIS A C 1
ATOM 937 O O . HIS A 1 115 ? 9.912 0.508 -36.153 1.00 54.31 115 HIS A O 1
ATOM 943 N N . LYS A 1 116 ? 8.563 -1.261 -35.820 1.00 49.47 116 LYS A N 1
ATOM 944 C CA . LYS A 1 116 ? 8.589 -1.713 -37.210 1.00 49.47 116 LYS A CA 1
ATOM 945 C C . LYS A 1 116 ? 7.586 -0.850 -37.976 1.00 49.47 116 LYS A C 1
ATOM 947 O O . LYS A 1 116 ? 6.510 -0.554 -37.472 1.00 49.47 116 LYS A O 1
ATOM 952 N N . PHE A 1 117 ? 8.003 -0.407 -39.154 1.00 52.56 117 PHE A N 1
ATOM 953 C CA . PHE A 1 117 ? 7.467 0.677 -39.985 1.00 52.56 117 PHE A CA 1
ATOM 954 C C . PHE A 1 117 ? 6.037 0.502 -40.546 1.00 52.56 117 PHE A C 1
ATOM 956 O O . PHE A 1 117 ? 5.743 1.014 -41.619 1.00 52.56 117 PHE A O 1
ATOM 963 N N . PHE A 1 118 ? 5.117 -0.160 -39.845 1.00 53.44 118 PHE A N 1
ATOM 964 C CA . PHE A 1 118 ? 3.713 -0.208 -40.254 1.00 53.44 118 PHE A CA 1
ATOM 965 C C . PHE A 1 118 ? 2.822 0.247 -39.106 1.00 53.44 118 PHE A C 1
ATOM 967 O O . PHE A 1 118 ? 2.842 -0.309 -38.011 1.00 53.44 118 PHE A O 1
ATOM 974 N N . GLY A 1 119 ? 2.145 1.367 -39.363 1.00 56.47 119 GLY A N 1
ATOM 975 C CA . GLY A 1 119 ? 1.355 2.109 -38.400 1.00 56.47 119 GLY A CA 1
ATOM 976 C C . GLY A 1 119 ? 0.143 1.344 -37.886 1.00 56.47 119 GLY A C 1
ATOM 977 O O . GLY A 1 119 ? -0.296 0.364 -38.481 1.00 56.47 119 GLY A O 1
ATOM 978 N N . LEU A 1 120 ? -0.408 1.915 -36.814 1.00 53.06 120 LEU A N 1
ATOM 979 C CA . LEU A 1 120 ? -1.517 1.464 -35.969 1.00 53.06 120 LEU A CA 1
ATOM 980 C C . LEU A 1 120 ? -1.020 0.697 -34.733 1.00 53.06 120 LEU A C 1
ATOM 982 O O . LEU A 1 120 ? -0.308 -0.291 -34.826 1.00 53.06 120 LEU A O 1
ATOM 986 N N . PHE A 1 121 ? -1.400 1.222 -33.562 1.00 54.16 121 PHE A N 1
ATOM 987 C CA . PHE A 1 121 ? -1.019 0.817 -32.198 1.00 54.16 121 PHE A CA 1
ATOM 988 C C . PHE A 1 121 ? 0.322 1.351 -31.667 1.00 54.16 121 PHE A C 1
ATOM 990 O O . PHE A 1 121 ? 1.172 0.623 -31.153 1.00 54.16 121 PHE A O 1
ATOM 997 N N . THR A 1 122 ? 0.492 2.675 -31.671 1.00 52.09 122 THR A N 1
ATOM 998 C CA . THR A 1 122 ? 1.384 3.313 -30.693 1.00 52.09 122 THR A CA 1
ATOM 999 C C . THR A 1 122 ? 0.777 3.164 -29.297 1.00 52.09 122 THR A C 1
ATOM 1001 O O . THR A 1 122 ? -0.095 3.945 -28.925 1.00 52.09 122 THR A O 1
ATOM 1004 N N . LYS A 1 123 ? 1.238 2.174 -28.519 1.00 55.50 123 LYS A N 1
ATOM 1005 C CA . LYS A 1 123 ? 1.091 2.207 -27.054 1.00 55.50 123 LYS A CA 1
ATOM 1006 C C . LYS A 1 123 ? 1.618 3.545 -26.533 1.00 55.50 123 LYS A C 1
ATOM 1008 O O . LYS A 1 123 ? 2.626 4.055 -27.040 1.00 55.50 123 LYS A O 1
ATOM 1013 N N . ASP A 1 124 ? 0.903 4.113 -25.571 1.00 61.81 124 ASP A N 1
ATOM 1014 C CA . ASP A 1 124 ? 1.060 5.496 -25.145 1.00 61.81 124 ASP A CA 1
ATOM 1015 C C . ASP A 1 124 ? 2.495 5.746 -24.639 1.00 61.81 124 ASP A C 1
ATOM 1017 O O . ASP A 1 124 ? 3.090 4.908 -23.954 1.00 61.81 124 ASP A O 1
ATOM 1021 N N . LYS A 1 125 ? 3.104 6.893 -24.977 1.00 62.47 125 LYS A N 1
ATOM 1022 C CA . LYS A 1 125 ? 4.505 7.199 -24.590 1.00 62.47 125 LYS A CA 1
ATOM 1023 C C . LYS A 1 125 ? 4.714 7.104 -23.070 1.00 62.47 125 LYS A C 1
ATOM 1025 O O . LYS A 1 125 ? 5.825 6.832 -22.613 1.00 62.47 125 LYS A O 1
ATOM 1030 N N . LYS A 1 126 ? 3.642 7.322 -22.301 1.00 65.31 126 LYS A N 1
ATOM 1031 C CA . LYS A 1 126 ? 3.602 7.222 -20.838 1.00 65.31 126 LYS A CA 1
ATOM 1032 C C . LYS A 1 126 ? 3.843 5.796 -20.332 1.00 65.31 126 LYS A C 1
ATOM 1034 O O . LYS A 1 126 ? 4.612 5.634 -19.385 1.00 65.31 126 LYS A O 1
ATOM 1039 N N . ASP A 1 127 ? 3.294 4.784 -20.997 1.00 71.25 127 ASP A N 1
ATOM 1040 C CA . ASP A 1 127 ? 3.454 3.380 -20.596 1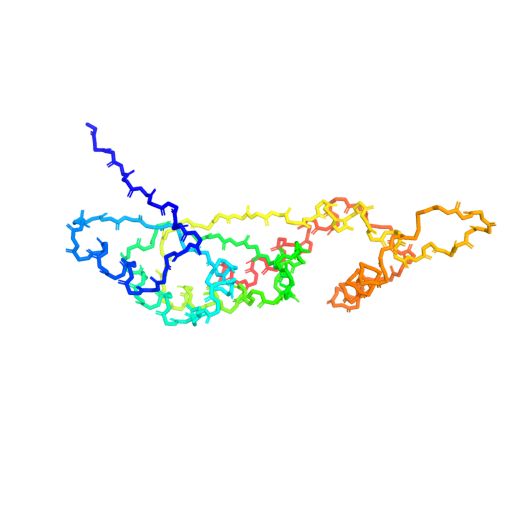.00 71.25 127 ASP A CA 1
ATOM 1041 C C . ASP A 1 127 ? 4.898 2.917 -20.779 1.00 71.25 127 ASP A C 1
ATOM 1043 O O . ASP A 1 127 ? 5.470 2.256 -19.913 1.00 71.25 127 ASP A O 1
ATOM 1047 N N . LYS A 1 128 ? 5.553 3.354 -21.863 1.00 78.31 128 LYS A N 1
ATOM 1048 C CA . LYS A 1 128 ? 6.977 3.058 -22.079 1.00 78.31 128 LYS A CA 1
ATOM 1049 C C . LYS A 1 128 ? 7.844 3.618 -20.950 1.00 78.31 128 LYS A C 1
ATOM 1051 O O . LYS A 1 128 ? 8.677 2.903 -20.400 1.00 78.31 128 LYS A O 1
ATOM 1056 N N . ALA A 1 129 ? 7.627 4.877 -20.567 1.00 83.12 129 ALA A N 1
ATOM 1057 C CA . ALA A 1 129 ? 8.382 5.514 -19.487 1.00 83.12 129 ALA A CA 1
ATOM 1058 C C . ALA A 1 129 ? 8.156 4.834 -18.122 1.00 83.12 129 ALA A C 1
ATOM 1060 O O . ALA A 1 129 ? 9.100 4.711 -17.338 1.00 83.12 129 ALA A O 1
ATOM 1061 N N . LYS A 1 130 ? 6.930 4.362 -17.852 1.00 86.50 130 LYS A N 1
ATOM 1062 C CA . LYS A 1 130 ? 6.575 3.590 -16.650 1.00 86.50 130 LYS A CA 1
ATOM 1063 C C . LYS A 1 130 ? 7.434 2.327 -16.531 1.00 86.50 130 LYS A C 1
ATOM 1065 O O . LYS A 1 130 ? 8.116 2.160 -15.522 1.00 86.50 130 LYS A O 1
ATOM 1070 N N . TYR A 1 131 ? 7.452 1.480 -17.560 1.00 87.00 131 TYR A N 1
ATOM 1071 C CA . TYR A 1 131 ? 8.178 0.204 -17.517 1.00 87.00 131 TYR A CA 1
ATOM 1072 C C . TYR A 1 131 ? 9.703 0.380 -17.520 1.00 87.00 131 TYR A C 1
ATOM 1074 O O . TYR A 1 131 ? 10.392 -0.297 -16.763 1.00 87.00 131 TYR A O 1
ATOM 1082 N N . VAL A 1 132 ? 10.238 1.354 -18.267 1.00 87.19 132 VAL A N 1
ATOM 1083 C CA . VAL A 1 132 ? 11.679 1.678 -18.227 1.00 87.19 132 VAL A CA 1
ATOM 1084 C C . VAL A 1 132 ? 12.114 2.107 -16.826 1.00 87.19 132 VAL A C 1
ATOM 1086 O O . VAL A 1 132 ? 13.155 1.684 -16.326 1.00 87.19 132 VAL A O 1
ATOM 1089 N N . ARG A 1 133 ? 11.304 2.930 -16.152 1.00 87.75 133 ARG A N 1
ATOM 1090 C CA . ARG A 1 133 ? 11.590 3.352 -14.778 1.0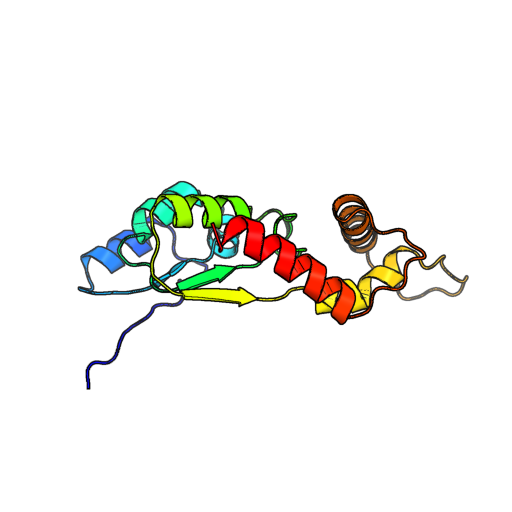0 87.75 133 ARG A CA 1
ATOM 1091 C C . ARG A 1 133 ? 11.556 2.176 -13.802 1.00 87.75 133 ARG A C 1
ATOM 1093 O O . ARG A 1 133 ? 12.381 2.116 -12.896 1.00 87.75 133 ARG A O 1
ATOM 1100 N N . MET A 1 134 ? 10.598 1.267 -13.958 1.00 87.50 134 MET A N 1
ATOM 1101 C CA . MET A 1 134 ? 10.504 0.051 -13.145 1.00 87.50 134 MET A CA 1
ATOM 1102 C C . MET A 1 134 ? 11.755 -0.826 -13.281 1.00 87.50 134 MET A C 1
ATOM 1104 O O . MET A 1 134 ? 12.302 -1.249 -12.266 1.00 87.50 134 MET A O 1
ATOM 1108 N N . ASP A 1 135 ? 12.256 -1.016 -14.502 1.00 88.81 135 ASP A N 1
ATOM 1109 C CA . ASP A 1 135 ? 13.491 -1.764 -14.766 1.00 88.81 135 ASP A CA 1
ATOM 1110 C C . ASP A 1 135 ? 14.701 -1.149 -14.061 1.00 88.81 135 ASP A C 1
ATOM 1112 O O . ASP A 1 135 ? 15.452 -1.853 -13.390 1.00 88.81 135 ASP A O 1
ATOM 1116 N N . GLN A 1 136 ? 14.853 0.176 -14.142 1.00 87.94 136 GLN A N 1
ATOM 1117 C CA . GLN A 1 136 ? 15.929 0.901 -13.458 1.00 87.94 136 GLN A CA 1
ATOM 1118 C C . GLN A 1 136 ? 15.872 0.716 -11.936 1.00 87.94 136 GLN A C 1
ATOM 1120 O O . GLN A 1 136 ? 16.900 0.531 -11.291 1.00 87.94 136 GLN A O 1
ATOM 1125 N N . LEU A 1 137 ? 14.670 0.746 -11.358 1.00 84.88 137 LEU A N 1
ATOM 1126 C CA . LEU A 1 137 ? 14.455 0.592 -9.918 1.00 84.88 137 LEU A CA 1
ATOM 1127 C C . LEU A 1 137 ? 14.725 -0.829 -9.412 1.00 84.88 137 LEU A C 1
ATOM 1129 O O . LEU A 1 137 ? 15.123 -1.001 -8.257 1.00 84.88 137 LEU A O 1
ATOM 1133 N N . LEU A 1 138 ? 14.499 -1.828 -10.267 1.00 83.38 138 LEU A N 1
ATOM 1134 C CA . LEU A 1 138 ? 14.808 -3.229 -9.994 1.00 83.38 138 LEU A CA 1
ATOM 1135 C C . LEU A 1 138 ? 16.227 -3.627 -10.420 1.00 83.38 138 LEU A C 1
ATOM 1137 O O . LEU A 1 138 ? 16.654 -4.736 -10.110 1.00 83.38 138 LEU A O 1
ATOM 1141 N N . ASN A 1 139 ? 16.959 -2.730 -11.089 1.00 86.81 139 ASN A N 1
ATOM 1142 C CA . ASN A 1 139 ? 18.257 -3.002 -11.702 1.00 86.81 139 ASN A CA 1
ATOM 1143 C C . ASN A 1 139 ? 18.213 -4.180 -12.699 1.00 86.81 139 ASN A C 1
ATOM 1145 O O . ASN A 1 139 ? 19.117 -5.012 -12.728 1.00 86.81 139 ASN A O 1
ATOM 1149 N N . ILE A 1 140 ? 17.147 -4.249 -13.501 1.00 86.44 140 ILE A N 1
ATOM 1150 C CA . ILE A 1 140 ? 16.945 -5.284 -14.522 1.00 86.44 140 ILE A CA 1
ATOM 1151 C C . ILE A 1 140 ? 17.306 -4.702 -15.885 1.00 86.44 140 ILE A C 1
ATOM 1153 O O . ILE A 1 140 ? 16.865 -3.605 -16.242 1.00 86.44 140 ILE A O 1
ATOM 1157 N N . LYS A 1 141 ? 18.090 -5.439 -16.673 1.00 86.69 141 LYS A N 1
ATOM 1158 C CA . LYS A 1 141 ? 18.470 -4.994 -18.020 1.00 86.69 141 LYS A CA 1
ATOM 1159 C C . LYS A 1 141 ? 17.335 -5.224 -19.030 1.00 86.69 141 LYS A C 1
ATOM 1161 O O . LYS A 1 141 ? 16.605 -6.207 -18.890 1.00 86.69 141 LYS A O 1
ATOM 1166 N N . PRO A 1 142 ? 17.168 -4.378 -20.063 1.00 82.69 142 PRO A N 1
ATOM 1167 C CA . PRO A 1 142 ? 16.111 -4.545 -21.070 1.00 82.69 142 PRO A CA 1
ATOM 1168 C C . PRO A 1 142 ? 16.092 -5.921 -21.752 1.00 82.69 142 PRO A C 1
ATOM 1170 O O . PRO A 1 142 ? 15.024 -6.452 -22.045 1.00 82.69 142 PRO A O 1
ATOM 1173 N N . GLU A 1 143 ? 17.269 -6.498 -21.990 1.00 82.50 143 GLU A N 1
ATOM 1174 C CA . GLU A 1 143 ? 17.474 -7.807 -22.615 1.00 82.50 143 GLU A CA 1
ATOM 1175 C C . GLU A 1 143 ? 17.244 -8.999 -21.673 1.00 82.50 143 GLU A C 1
ATOM 1177 O O . GLU A 1 143 ? 17.196 -10.142 -22.124 1.00 82.50 143 GLU A O 1
ATOM 1182 N N . GLU A 1 144 ? 17.112 -8.753 -20.370 1.00 83.25 144 GLU A N 1
ATOM 1183 C CA . GLU A 1 144 ? 16.933 -9.807 -19.380 1.00 83.25 144 GLU A CA 1
ATOM 1184 C C . GLU A 1 144 ? 15.525 -10.396 -19.484 1.00 83.25 144 GLU A C 1
ATOM 1186 O O . GLU A 1 144 ? 14.521 -9.695 -19.303 1.00 83.25 144 GLU A O 1
ATOM 1191 N N . ALA A 1 145 ? 15.451 -11.696 -19.772 1.00 77.88 145 ALA A N 1
ATOM 1192 C CA . ALA A 1 145 ? 14.198 -12.430 -19.765 1.00 77.88 145 ALA A CA 1
ATOM 1193 C C . ALA A 1 145 ? 13.679 -12.532 -18.325 1.00 77.88 145 ALA A C 1
ATOM 1195 O O . ALA A 1 145 ? 14.286 -13.173 -17.467 1.00 77.88 145 ALA A O 1
ATOM 1196 N N . LEU A 1 146 ? 12.536 -11.900 -18.068 1.00 80.38 146 LEU A N 1
ATOM 1197 C CA . LEU A 1 146 ? 11.826 -12.052 -16.808 1.00 80.38 146 LEU A CA 1
ATOM 1198 C C . LEU A 1 146 ? 10.713 -13.063 -16.988 1.00 80.38 146 LEU A C 1
ATOM 1200 O O . LEU A 1 146 ? 9.780 -12.846 -17.758 1.00 80.38 146 LEU A O 1
ATOM 1204 N N . ASP A 1 147 ? 10.809 -14.145 -16.234 1.00 79.00 147 ASP A N 1
ATOM 1205 C CA . ASP A 1 147 ? 9.695 -15.043 -16.018 1.00 79.00 147 ASP A CA 1
ATOM 1206 C C . ASP A 1 147 ? 8.980 -14.705 -14.702 1.00 79.00 147 ASP A C 1
ATOM 1208 O O . ASP A 1 147 ? 9.426 -13.906 -13.866 1.00 79.00 147 ASP A O 1
ATOM 1212 N N . TYR A 1 148 ? 7.828 -15.340 -14.524 1.00 82.06 148 TYR A N 1
ATOM 1213 C CA . TYR A 1 148 ? 7.002 -15.193 -13.336 1.00 82.06 148 TYR A CA 1
ATOM 1214 C C . TYR A 1 148 ? 7.745 -15.569 -12.042 1.00 82.06 148 TYR A C 1
ATOM 1216 O O . TYR A 1 148 ? 7.559 -14.921 -11.010 1.00 82.06 148 TYR A O 1
ATOM 1224 N N . GLN A 1 149 ? 8.629 -16.571 -12.080 1.00 84.62 149 GLN A N 1
ATOM 1225 C CA . GLN A 1 149 ? 9.339 -17.047 -10.891 1.00 84.62 149 GLN A CA 1
ATOM 1226 C C . GLN A 1 149 ? 10.389 -16.042 -10.407 1.00 84.62 149 GLN A C 1
ATOM 1228 O O . GLN A 1 149 ? 10.492 -15.790 -9.203 1.00 84.62 149 GLN A O 1
ATOM 1233 N N . ASN A 1 150 ? 11.149 -15.443 -11.324 1.00 82.62 150 ASN A N 1
ATOM 1234 C CA . ASN A 1 150 ? 12.151 -14.423 -11.015 1.00 82.62 150 ASN A CA 1
ATOM 1235 C C . ASN A 1 150 ? 11.494 -13.210 -10.359 1.00 82.62 150 ASN A C 1
ATOM 1237 O O . ASN A 1 150 ? 11.954 -12.719 -9.325 1.00 82.62 150 ASN A O 1
ATOM 1241 N N . MET A 1 151 ? 10.350 -12.795 -10.892 1.00 83.56 151 MET A N 1
ATOM 1242 C CA . MET A 1 151 ? 9.606 -11.679 -10.335 1.00 83.56 151 MET A CA 1
ATOM 1243 C C . MET A 1 151 ? 8.957 -11.978 -8.982 1.00 83.56 151 MET A C 1
ATOM 1245 O O . MET A 1 151 ? 8.990 -11.125 -8.089 1.00 83.56 151 MET A O 1
ATOM 1249 N N . LEU A 1 152 ? 8.422 -13.185 -8.780 1.00 84.81 152 LEU A N 1
ATOM 1250 C CA . LEU A 1 152 ? 7.924 -13.599 -7.468 1.00 84.81 152 LEU A CA 1
ATOM 1251 C C . LEU A 1 152 ? 9.027 -13.553 -6.406 1.00 84.81 152 LEU A C 1
ATOM 1253 O O . LEU A 1 152 ? 8.792 -13.039 -5.312 1.00 84.81 152 LEU A O 1
ATOM 1257 N N . LYS A 1 153 ? 10.245 -14.018 -6.722 1.00 86.50 153 LYS A N 1
ATOM 1258 C CA . LYS A 1 153 ? 11.392 -13.946 -5.797 1.00 86.50 153 LYS A CA 1
ATOM 1259 C C . LYS A 1 153 ? 11.703 -12.504 -5.394 1.00 86.50 153 LYS A C 1
ATOM 1261 O O . LYS A 1 153 ? 11.935 -12.234 -4.214 1.00 86.50 153 LYS A O 1
ATOM 1266 N N . ILE A 1 154 ? 11.665 -11.567 -6.344 1.00 81.38 154 ILE A N 1
ATOM 1267 C CA . ILE A 1 154 ? 11.853 -10.134 -6.070 1.00 81.38 154 ILE A CA 1
ATOM 1268 C C . ILE A 1 154 ? 10.777 -9.624 -5.101 1.00 81.38 154 ILE A C 1
ATOM 1270 O O . ILE A 1 154 ? 11.111 -9.009 -4.087 1.00 81.38 154 ILE A O 1
ATOM 1274 N N . TYR A 1 155 ? 9.501 -9.920 -5.358 1.00 81.88 155 TYR A N 1
ATOM 1275 C CA . TYR A 1 155 ? 8.400 -9.480 -4.495 1.00 81.88 155 TYR A CA 1
ATOM 1276 C C . TYR A 1 155 ? 8.468 -10.090 -3.093 1.00 81.88 155 TYR A C 1
ATOM 1278 O O . TYR A 1 155 ? 8.306 -9.367 -2.109 1.00 81.88 155 TYR A O 1
ATOM 1286 N N . ILE A 1 156 ? 8.766 -11.387 -2.980 1.00 85.31 156 ILE A N 1
ATOM 1287 C CA . ILE A 1 156 ? 8.959 -12.066 -1.690 1.00 85.31 156 ILE A CA 1
ATOM 1288 C C . ILE A 1 156 ? 10.074 -11.380 -0.895 1.00 85.31 156 ILE A C 1
ATOM 1290 O O . ILE A 1 156 ? 9.900 -11.090 0.288 1.00 85.31 156 ILE A O 1
ATOM 1294 N N . ASN A 1 157 ? 11.191 -11.036 -1.540 1.00 84.12 157 ASN A N 1
ATOM 1295 C CA . ASN A 1 157 ? 12.286 -10.319 -0.886 1.00 84.12 157 ASN A CA 1
ATOM 1296 C C . ASN A 1 157 ? 11.867 -8.926 -0.392 1.00 84.12 157 ASN A C 1
ATOM 1298 O O . ASN A 1 157 ? 12.265 -8.516 0.702 1.00 84.12 157 ASN A O 1
ATOM 1302 N N . VAL A 1 158 ? 11.067 -8.192 -1.171 1.00 80.69 158 VAL A N 1
ATOM 1303 C CA . VAL A 1 158 ? 10.526 -6.879 -0.776 1.00 80.69 158 VAL A CA 1
ATOM 1304 C C . VAL A 1 158 ? 9.590 -7.013 0.428 1.00 80.69 158 VAL A C 1
ATOM 1306 O O . VAL A 1 158 ? 9.729 -6.262 1.397 1.00 80.69 158 VAL A O 1
ATOM 1309 N N . LEU A 1 159 ? 8.684 -7.991 0.401 1.00 82.25 159 LEU A N 1
ATOM 1310 C CA . LEU A 1 159 ? 7.730 -8.256 1.479 1.00 82.25 159 LEU A CA 1
ATOM 1311 C C . LEU A 1 159 ? 8.436 -8.707 2.757 1.00 82.25 159 LEU A C 1
ATOM 1313 O O . LEU A 1 159 ? 8.189 -8.134 3.813 1.00 82.25 159 LEU A O 1
ATOM 1317 N N . ASN A 1 160 ? 9.379 -9.648 2.677 1.00 84.62 160 ASN A N 1
ATOM 1318 C CA . ASN A 1 160 ? 10.133 -10.127 3.839 1.00 84.62 160 ASN A CA 1
ATOM 1319 C C . ASN A 1 160 ? 10.912 -9.001 4.529 1.00 84.62 160 ASN A C 1
ATOM 1321 O O . ASN A 1 160 ? 10.989 -8.955 5.753 1.00 84.62 160 ASN A O 1
ATOM 1325 N N . LYS A 1 161 ? 11.442 -8.037 3.767 1.00 79.50 161 LYS A N 1
ATOM 1326 C CA . LYS A 1 161 ? 12.148 -6.881 4.340 1.00 79.50 161 LYS A CA 1
ATOM 1327 C C . LYS A 1 161 ? 11.250 -5.957 5.163 1.00 79.50 161 LYS A C 1
ATOM 1329 O O . LYS A 1 161 ? 11.783 -5.190 5.967 1.00 79.50 161 LYS A O 1
ATOM 1334 N N . VAL A 1 162 ? 9.938 -5.964 4.927 1.00 74.12 162 VAL A N 1
ATOM 1335 C CA . VAL A 1 162 ? 9.023 -4.948 5.470 1.00 74.12 162 VAL A CA 1
ATOM 1336 C C . VAL A 1 162 ? 7.885 -5.517 6.310 1.00 74.12 162 VAL A C 1
ATOM 1338 O O . VAL A 1 162 ? 7.415 -4.807 7.187 1.00 74.12 162 VAL A O 1
ATOM 1341 N N . ILE A 1 163 ? 7.488 -6.770 6.098 1.00 73.44 163 ILE A N 1
ATOM 1342 C CA . ILE A 1 163 ? 6.472 -7.477 6.888 1.00 73.44 163 ILE A CA 1
ATOM 1343 C C . ILE A 1 163 ? 7.128 -8.377 7.939 1.00 73.44 163 ILE A C 1
ATOM 1345 O O . ILE A 1 163 ? 6.684 -8.372 9.081 1.00 73.44 163 ILE A O 1
ATOM 1349 N N . ALA A 1 164 ? 8.184 -9.119 7.586 1.00 64.31 164 ALA A N 1
ATOM 1350 C CA . ALA A 1 164 ? 8.785 -10.145 8.450 1.00 64.31 164 ALA A CA 1
ATOM 1351 C C . ALA A 1 164 ? 9.819 -9.606 9.467 1.00 64.31 164 ALA A C 1
ATOM 1353 O O . ALA A 1 164 ? 10.604 -10.381 10.012 1.00 64.31 164 ALA A O 1
ATOM 1354 N N . LYS A 1 165 ? 9.828 -8.290 9.721 1.00 52.22 165 LYS A N 1
ATOM 1355 C CA . LYS A 1 165 ? 10.626 -7.632 10.768 1.00 52.22 165 LYS A CA 1
ATOM 1356 C C . LYS A 1 165 ? 9.744 -6.993 11.828 1.00 52.22 165 LYS A C 1
ATOM 1358 O O . LYS A 1 165 ? 8.822 -6.237 11.437 1.00 52.22 165 LYS A O 1
#

Sequence (165 aa):
KSFDLIFKVNPDYKPGVIAYLINQIKGVKFIFDAGLVKKLKASVTTTYRIMKKNTEGVMIYDADKNNEPYLLGYGYTGIMEVVRKMNRDKYKGTYILDFNLMDYIENRSSAYQKHKFFGLFTKDKKDKAKYVRMDQLLNIKPEEALDYQNMLKIYINVLNKVIAK

pLDDT: mean 81.49, std 10.99, range [43.78, 92.69]

Foldseek 3Di:
DDDAAEDEDDLQDDLVNVLVCPVPDPLYAYEQELLSCVSNVHDSVVSCVSHVVRYQEYEFFAAANVRHGADGCPHPSNRLVVLLVCVVVVPDHYYDYDDPPVVLLVCLLVLPDDDDPDDDDPDDPVSSVRSVVRCVVVVHDSPDRDDPVNVVVVVVVSCCVRNVD

=== Feature glossary ===
Legend for the data blocks above and below:

— What the protein is —

Sequence gives the chain of amino acids in standard one-letter code (A=alanine, C=cysteine, …, Y=tyrosine), read N→C. It is the only feature that is directly encoded by the gene; all structural features are derived from the folded form of this sequence.

The annotation block draws on four external resources. InterPro: which protein families and domains the sequence belongs to. GO: standardized terms for what the protein does, what process it participates in, and where in the cell it acts. CATH: which structural fold it has in the CATH hierarchy. Organism: the species of origin.

— Where its atoms are —

Atomic coordinates in PDBx/mmCIF format — the same representation the Protein Data Bank distributes. Each line of the _atom_site loop places one backbone atom in Cartesian space (units: ångströms, origin: arbitrary).

Six rendered views show the 3D structure from the faces of a cube — i.e. along ±x, ±y, ±z. Rendering representation is drawn randomly per protein from cartoon (secondary-structure ribbons), sticks (backbone bonds), or molecular surface; coloring is either N→C rainbow (blue at the N-terminus through red at the C-terminus) or one color per chain.

— Local backbone conformation —

DSSP 8-state secondary structure assigns each residue one of H (α-helix), G (3₁₀-helix), I (π-helix), E (extended β-strand), B (isolated β-bridge), T (hydrogen-bonded turn), S (bend), or '-' (coil). The assignment is computed from backbone hydrogen-bond geometry via the Kabsch–Sander algorithm.

P-SEA three-state annotation labels each residue as helix, strand, or coil based purely on the geometry of the Cα trace. It serves as a fallback when the full backbone (and thus DSSP) is unavailable.

φ (phi) and ψ (psi) are the two rotatable backbone dihedrals per residue: φ is the C(i-1)–N–Cα–C torsion, ψ is the N–Cα–C–N(i+1) torsion, both in degrees on (−180°, 180°]. α-helical residues cluster near (−60°, −45°); β-strand residues near (−120°, +130°). A Ramachandran plot is simply a scatter of (φ, ψ) for every residue.

— Global shape and packing —

Radius of gyration (Rg) is the root-mean-square distance of Cα atoms from their centroid — a single number for overall size and compactness. A globular domain of N residues has Rg ≈ 2.2·N^0.38 Å; an extended or disordered chain has a much larger Rg. The Cα contact count is the number of residue pairs whose Cα atoms are within 8 Å and are more than four positions apart in sequence — a standard proxy for tertiary packing density. The bounding box is the smallest axis-aligned box enclosing all Cα atoms.

Accessible surface area quantifies burial. A residue with SASA near zero is packed into the hydrophobic core; one with SASA >100 Å² sits on the surface. Computed here via the Shrake–Rupley numerical algorithm with a 1.4 Å probe.

The contact map is a binary N×N matrix image: pixel (i, j) is dark where Cα_i and Cα_j are within 8 Å and |i−j|>4. Because the |i−j|>4 filter removes local helical contacts, off-diagonal stripes parallel to the main diagonal indicate parallel β-sheets; stripes perpendicular to it indicate antiparallel β-sheets. The Ramachandran plot scatters every residue's (φ, ψ) pair against the sterically allowed regions. The PAE heatmap renders the predicted-aligned-error matrix.

— Structural neighborhood —

A 3Di character summarizes, for each residue, the relative orientation of the Cα frame of its nearest spatial neighbor. Because it encodes fold topology rather than chemistry, 3Di alignments detect remote structural similarity that sequence alignment misses.

Structural nearest neighbors (via Foldseek easy-search vs the PDB). Reported per hit: target PDB id, E-value, and alignment TM-score. A TM-score above ~0.5 is the conventional threshold for 'same fold'.

— Confidence and disorder —

For AlphaFold models, the B-factor field carries pLDDT — the model's own estimate of local accuracy on a 0–100 scale. Regions with pLDDT<50 should be treated as essentially unmodeled; they often correspond to intrinsically disordered segments.

B-factor (Debye–Waller factor) reflects atomic displacement in the crystal lattice. It is an experimental observable (units Å²), not a prediction; low values mean the atom is pinned down, high values mean it moves or is heterogeneous across the crystal.

Predicted Aligned Error (PAE) is an AlphaFold confidence matrix: entry (i, j) is the expected error in the position of residue j, in ångströms, when the prediction is superimposed on the true structure at residue i. Low PAE within a block of residues means that block is internally rigid and well-predicted; high PAE between two blocks means their relative placement is uncertain even if each block individually is confident.